Protein AF-A0A5B1AUH0-F1 (afdb_monomer_lite)

Foldseek 3Di:
DDCVCCVVVVDVDRCVVVVNDPCVQPPPVDPDDGDRDDDDDPVCVVVVQVVCCVVPNVVPGDDDDDDDDQAPLNVQLVVLCVVPNPVRNVVSNVVSVPFDDADVNHGQGPCLCVDPPRPRVVD

Organism: Mycobacterium simiae (NCBI:txid1784)

Radius of gyration: 22.97 Å; chains: 1; bounding box: 42×39×56 Å

InterPro domains:
  IPR004805 Error-prone DNA polymerase/DNA polymerase III subunit alpha DnaE/PolC [PTHR32294] (1-110)
  IPR011708 Bacterial DNA polymerase III, alpha subunit, NTPase domain [PF07733] (1-112)
  IPR041931 Bacterial DNA polymerase III alpha subunit, thumb domain [G3DSA:1.10.10.1600] (71-123)

Structure (mmCIF, N/CA/C/O backbone):
data_AF-A0A5B1AUH0-F1
#
_entry.id   AF-A0A5B1AUH0-F1
#
loop_
_atom_site.group_PDB
_atom_site.id
_atom_site.type_symbol
_atom_site.label_atom_id
_atom_site.label_alt_id
_atom_site.label_comp_id
_atom_site.label_asym_id
_atom_site.label_entity_id
_atom_site.label_seq_id
_atom_site.pdbx_PDB_ins_code
_atom_site.Cartn_x
_atom_site.Cartn_y
_atom_site.Cartn_z
_atom_site.occupancy
_atom_site.B_iso_or_equiv
_atom_site.auth_seq_id
_atom_site.auth_comp_id
_atom_site.auth_asym_id
_atom_site.auth_atom_id
_atom_site.pdbx_PDB_model_num
ATOM 1 N N . GLY A 1 1 ? -1.968 11.778 14.437 1.00 90.81 1 GLY A N 1
ATOM 2 C CA . GLY A 1 1 ? -2.411 10.546 15.091 1.00 90.81 1 GLY A CA 1
ATOM 3 C C . GLY A 1 1 ? -3.629 10.857 15.923 1.00 90.81 1 GLY A C 1
ATOM 4 O O . GLY A 1 1 ? -3.917 12.023 16.156 1.00 90.81 1 GLY A O 1
ATOM 5 N N . SER A 1 2 ? -4.361 9.834 16.348 1.00 95.31 2 SER A N 1
ATOM 6 C CA . SER A 1 2 ? -5.565 10.008 17.159 1.00 95.31 2 SER A CA 1
ATOM 7 C C . SER A 1 2 ? -5.311 9.521 18.577 1.00 95.31 2 SER A C 1
ATOM 9 O O . SER A 1 2 ? -5.070 8.336 18.790 1.00 95.31 2 SER A O 1
ATOM 11 N N . LEU A 1 3 ? -5.380 10.436 19.551 1.00 96.44 3 LEU A N 1
ATOM 12 C CA . LEU A 1 3 ? -5.238 10.083 20.967 1.00 96.44 3 LEU A CA 1
ATOM 13 C C . LEU A 1 3 ? -6.363 9.143 21.412 1.00 96.44 3 LEU A C 1
ATOM 15 O O . LEU A 1 3 ? -6.136 8.249 22.217 1.00 96.44 3 LEU A O 1
ATOM 19 N N . VAL A 1 4 ? -7.557 9.305 20.836 1.00 96.12 4 VAL A N 1
ATOM 20 C CA . VAL A 1 4 ? -8.691 8.400 21.053 1.00 96.12 4 VAL A CA 1
ATOM 21 C C . VAL A 1 4 ? -8.376 7.003 20.519 1.00 96.12 4 VAL A C 1
ATOM 23 O O . VAL A 1 4 ? -8.625 6.025 21.212 1.00 96.12 4 VAL A O 1
ATOM 26 N N . ALA A 1 5 ? -7.794 6.895 19.319 1.00 96.06 5 ALA A N 1
ATOM 27 C CA . ALA A 1 5 ? -7.409 5.599 18.758 1.00 96.06 5 ALA A CA 1
ATOM 28 C C . ALA A 1 5 ? -6.342 4.902 19.617 1.00 96.06 5 ALA A C 1
ATOM 30 O O . ALA A 1 5 ? -6.465 3.709 19.879 1.00 96.06 5 ALA A O 1
ATOM 31 N N . TYR A 1 6 ? -5.358 5.653 20.120 1.00 96.00 6 TYR A N 1
ATOM 32 C CA . TYR A 1 6 ? -4.360 5.139 21.059 1.00 96.00 6 TYR A CA 1
ATOM 33 C C . TYR A 1 6 ? -4.991 4.683 22.382 1.00 96.00 6 TYR A C 1
ATOM 35 O O . TYR A 1 6 ? -4.795 3.548 22.804 1.00 96.00 6 TYR A O 1
ATOM 43 N N . ALA A 1 7 ? -5.831 5.518 23.001 1.00 97.38 7 ALA A N 1
ATOM 44 C CA . ALA A 1 7 ? -6.487 5.199 24.270 1.00 97.38 7 ALA A CA 1
ATOM 45 C C . ALA A 1 7 ? -7.432 3.984 24.184 1.00 97.38 7 ALA A C 1
ATOM 47 O O . ALA A 1 7 ? -7.631 3.292 25.180 1.00 97.38 7 ALA A O 1
ATOM 48 N N . LEU A 1 8 ? -8.010 3.722 23.007 1.00 97.44 8 LEU A N 1
ATOM 49 C CA . LEU A 1 8 ? -8.864 2.559 22.740 1.00 97.44 8 LEU A CA 1
ATOM 50 C C . LEU A 1 8 ? -8.088 1.319 22.261 1.00 97.44 8 LEU A C 1
ATOM 52 O O . LEU A 1 8 ? -8.712 0.291 22.006 1.00 97.44 8 LEU A O 1
ATOM 56 N N . GLY A 1 9 ? -6.760 1.397 22.122 1.00 95.44 9 GLY A N 1
ATOM 57 C CA . GLY A 1 9 ? -5.926 0.286 21.653 1.00 95.44 9 GLY A CA 1
ATOM 58 C C . GLY A 1 9 ? -6.083 -0.041 20.164 1.00 95.44 9 GLY A C 1
ATOM 5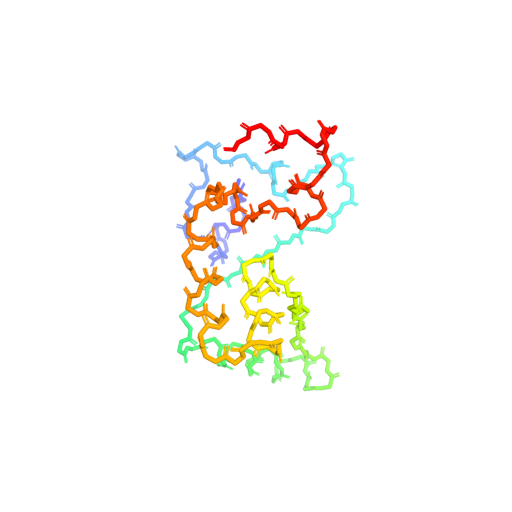9 O O . GLY A 1 9 ? -5.799 -1.158 19.750 1.00 95.44 9 GLY A O 1
ATOM 60 N N . ILE A 1 10 ? -6.561 0.910 19.355 1.00 95.50 10 ILE A N 1
ATOM 61 C CA . ILE A 1 10 ? -6.619 0.775 17.889 1.00 95.50 10 ILE A CA 1
ATOM 62 C C . ILE A 1 10 ? -5.225 0.994 17.282 1.00 95.50 10 ILE A C 1
ATOM 64 O O . ILE A 1 10 ? -4.885 0.379 16.278 1.00 95.50 10 ILE A O 1
ATOM 68 N N . THR A 1 11 ? -4.420 1.873 17.885 1.00 94.19 11 THR A N 1
ATOM 69 C CA . THR A 1 11 ? -3.031 2.145 17.486 1.00 94.19 11 THR A CA 1
ATOM 70 C C . THR A 1 11 ? -2.103 2.010 18.685 1.00 94.19 11 THR A C 1
ATOM 72 O O . THR A 1 11 ? -2.444 2.503 19.756 1.00 94.19 11 THR A O 1
ATOM 75 N N . ASP A 1 12 ? -0.901 1.471 18.494 1.00 94.12 12 ASP A N 1
ATOM 76 C CA . ASP A 1 12 ? 0.039 1.210 19.598 1.00 94.12 12 ASP A CA 1
ATOM 77 C C . ASP A 1 12 ? 0.967 2.389 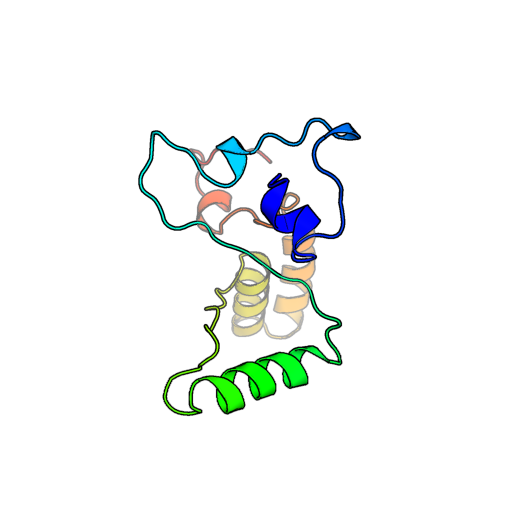19.953 1.00 94.12 12 ASP A C 1
ATOM 79 O O . ASP A 1 12 ? 1.725 2.318 20.919 1.00 94.12 12 ASP A O 1
ATOM 83 N N . ILE A 1 13 ? 0.944 3.479 19.177 1.00 94.25 13 ILE A N 1
ATOM 84 C CA . ILE A 1 13 ? 1.858 4.621 19.343 1.00 94.25 13 ILE A CA 1
ATOM 85 C C . ILE A 1 13 ? 1.116 5.813 19.949 1.00 94.25 13 ILE A C 1
ATOM 87 O O . ILE A 1 13 ? 0.149 6.305 19.361 1.00 94.25 13 ILE A O 1
ATOM 91 N N . ASP A 1 14 ? 1.615 6.326 21.078 1.00 96.12 14 ASP A N 1
ATOM 92 C CA . ASP A 1 14 ? 1.122 7.564 21.689 1.00 96.12 14 ASP A CA 1
ATOM 93 C C . ASP A 1 14 ? 1.389 8.758 20.750 1.00 96.12 14 ASP A C 1
ATOM 95 O O . ASP A 1 14 ? 2.542 9.058 20.442 1.00 96.12 14 ASP A O 1
ATOM 99 N N . PRO A 1 15 ? 0.366 9.477 20.261 1.00 96.56 15 PRO A N 1
ATOM 100 C CA . PRO A 1 15 ? 0.588 10.569 19.324 1.00 96.56 15 PRO A CA 1
ATOM 101 C C . PRO A 1 15 ? 1.235 11.815 19.947 1.00 96.56 15 PRO A C 1
ATOM 103 O O . PRO A 1 15 ? 1.803 12.610 19.193 1.00 96.56 15 PRO A O 1
ATOM 106 N N . ILE A 1 16 ? 1.162 12.012 21.272 1.00 96.00 16 ILE A N 1
ATOM 107 C CA . ILE A 1 16 ? 1.596 13.260 21.922 1.00 96.00 16 ILE A CA 1
ATOM 108 C C . ILE A 1 16 ? 3.125 13.427 21.880 1.00 96.00 16 ILE A C 1
ATOM 110 O O . ILE A 1 16 ? 3.577 14.441 21.338 1.00 96.00 16 ILE A O 1
ATOM 114 N N . PRO A 1 17 ? 3.952 12.471 22.361 1.00 96.94 17 PRO A N 1
ATOM 115 C CA . PRO A 1 17 ? 5.411 12.627 22.364 1.00 96.94 17 PRO A CA 1
ATOM 116 C C . PRO A 1 17 ? 6.011 12.739 20.959 1.00 96.94 17 PRO A C 1
ATOM 118 O O . PRO A 1 17 ? 7.086 13.304 20.775 1.00 96.94 17 PRO A O 1
ATOM 121 N N . HIS A 1 18 ? 5.306 12.200 19.963 1.00 95.38 18 HIS A N 1
ATOM 122 C CA . HIS A 1 18 ? 5.746 12.135 18.575 1.00 95.38 18 HIS A CA 1
ATOM 123 C C . HIS A 1 18 ? 5.188 13.274 17.703 1.00 95.38 18 HIS A C 1
ATOM 125 O O . HIS A 1 18 ? 5.442 13.296 16.499 1.00 95.38 18 HIS A O 1
ATOM 131 N N . GLY A 1 19 ? 4.421 14.212 18.278 1.00 95.12 19 GLY A N 1
ATOM 132 C CA . GLY A 1 19 ? 3.855 15.351 17.545 1.00 95.12 19 GLY A CA 1
ATOM 133 C C . GLY A 1 19 ? 2.909 14.945 16.409 1.00 95.12 19 GLY A C 1
ATOM 134 O O . GLY A 1 19 ? 2.802 15.642 15.398 1.00 95.12 19 GLY A O 1
ATOM 135 N N . LEU A 1 20 ? 2.239 13.793 16.527 1.00 95.25 20 LEU A N 1
ATOM 136 C CA . LEU A 1 20 ? 1.374 13.272 15.473 1.00 95.25 20 LEU A CA 1
ATOM 137 C C . LEU A 1 20 ? 0.017 13.991 15.500 1.00 95.25 20 LEU A C 1
ATOM 139 O O . LEU A 1 20 ? -0.864 13.636 16.277 1.00 95.25 20 LEU A O 1
ATOM 143 N N . LEU A 1 21 ? -0.209 14.903 14.556 1.00 94.00 21 LEU A N 1
ATOM 144 C CA . LEU A 1 21 ? -1.420 15.741 14.458 1.00 94.00 21 LEU A CA 1
ATOM 145 C C . LEU A 1 21 ? -2.718 14.956 14.186 1.00 94.00 21 LEU A C 1
ATOM 147 O O . LEU A 1 21 ? -2.733 14.075 13.318 1.00 94.00 21 LEU A O 1
ATOM 151 N N . PHE A 1 22 ? -3.808 15.281 14.887 1.00 94.12 22 PHE A N 1
ATOM 152 C CA . PHE A 1 22 ? -5.119 14.629 14.727 1.00 94.12 22 PHE A CA 1
ATOM 153 C C . PHE A 1 22 ? -5.785 14.973 13.393 1.00 94.12 22 PHE A C 1
ATOM 155 O O . PHE A 1 22 ? -6.348 14.106 12.732 1.00 94.12 22 PHE A O 1
ATOM 162 N N . GLU A 1 23 ? -5.624 16.208 12.941 1.00 92.69 23 GLU A N 1
ATOM 163 C CA . GLU A 1 23 ? -6.242 16.780 11.745 1.00 92.69 23 GLU A CA 1
ATOM 164 C C . GLU A 1 23 ? -5.758 16.104 10.455 1.00 92.69 23 GLU A C 1
ATOM 166 O O . GLU A 1 23 ? -6.446 16.127 9.436 1.00 92.69 23 GLU A O 1
ATOM 171 N N . ARG A 1 24 ? -4.584 15.452 10.497 1.00 90.00 24 ARG A N 1
ATOM 172 C CA . ARG A 1 24 ? -4.097 14.599 9.400 1.00 90.00 24 ARG A CA 1
ATOM 173 C C . ARG A 1 24 ? -4.880 13.293 9.268 1.00 90.00 24 ARG A C 1
ATOM 175 O O . ARG A 1 24 ? -4.879 12.717 8.188 1.00 90.00 24 ARG A O 1
ATOM 182 N N . PHE A 1 25 ? -5.480 12.814 10.357 1.00 90.56 25 PHE A N 1
ATOM 183 C CA . PHE A 1 25 ? -6.311 11.612 10.376 1.00 90.56 25 PHE A CA 1
ATOM 184 C C . PHE A 1 25 ? -7.770 11.947 10.049 1.00 90.56 25 PHE A C 1
ATOM 186 O O . PHE A 1 25 ? -8.364 11.316 9.180 1.00 90.56 25 PHE A O 1
ATOM 193 N N . LEU A 1 26 ? -8.330 12.972 10.697 1.00 92.19 26 LEU A N 1
ATOM 194 C CA . LEU A 1 26 ? -9.687 13.440 10.435 1.00 92.19 26 LEU A CA 1
ATOM 195 C C . LEU A 1 26 ? -9.713 14.968 10.413 1.00 92.19 26 LEU A C 1
ATOM 197 O O . LEU A 1 26 ? -9.550 15.617 11.444 1.00 92.19 26 LEU A O 1
ATOM 201 N N . ASN A 1 27 ? -9.910 15.536 9.226 1.00 90.75 27 ASN A N 1
ATOM 202 C CA . ASN A 1 27 ? -9.929 16.981 9.042 1.00 90.75 27 ASN A CA 1
ATOM 203 C C . ASN A 1 27 ? -11.329 17.544 9.371 1.00 90.75 27 ASN A C 1
ATOM 205 O O . ASN A 1 27 ? -12.287 17.172 8.691 1.00 90.75 27 ASN A O 1
ATOM 209 N N . PRO A 1 28 ? -11.473 18.459 10.350 1.00 87.62 28 PRO A N 1
ATOM 210 C CA . PRO A 1 28 ? -12.772 19.031 10.719 1.00 87.62 28 PRO A CA 1
ATOM 211 C C . PRO A 1 28 ? -13.414 19.877 9.608 1.00 87.62 28 PRO A C 1
ATOM 213 O O . PRO A 1 28 ? -14.635 19.997 9.560 1.00 87.62 28 PRO A O 1
ATOM 216 N N . GLU A 1 29 ? -12.618 20.442 8.699 1.00 90.75 29 GLU A N 1
ATOM 217 C CA . GLU A 1 29 ? -13.100 21.286 7.597 1.00 90.75 29 GLU A CA 1
ATOM 218 C C . GLU A 1 29 ? -13.560 20.470 6.380 1.00 90.75 29 GLU A C 1
ATOM 220 O O . GLU A 1 29 ? -14.217 20.997 5.481 1.00 90.75 29 GLU A O 1
ATOM 225 N N . ARG A 1 30 ? -13.230 19.173 6.334 1.00 87.75 30 ARG A N 1
ATOM 226 C CA . ARG A 1 30 ? -13.597 18.275 5.238 1.00 87.75 30 ARG A CA 1
ATOM 227 C C . ARG A 1 30 ? -14.404 17.105 5.777 1.00 87.75 30 ARG A C 1
ATOM 229 O O . ARG A 1 30 ? -13.852 16.182 6.367 1.00 87.75 30 ARG A O 1
ATOM 236 N N . THR A 1 31 ? -15.705 17.094 5.494 1.00 83.38 31 THR A N 1
ATOM 237 C CA . THR A 1 31 ? -16.577 15.961 5.825 1.00 83.38 31 THR A CA 1
ATOM 238 C C . THR A 1 31 ? -16.232 14.757 4.947 1.00 83.38 31 THR A C 1
ATOM 240 O O . THR A 1 31 ? -16.789 14.554 3.871 1.00 83.38 31 THR A O 1
ATOM 243 N N . SER A 1 32 ? -15.272 13.958 5.399 1.00 87.06 32 SER A N 1
ATOM 244 C CA . SER A 1 32 ? -14.911 12.675 4.806 1.00 87.06 32 SER A CA 1
ATOM 245 C C . SER A 1 32 ? -14.828 11.619 5.893 1.00 87.06 32 SER A C 1
ATOM 247 O O . SER A 1 32 ? -14.325 11.887 6.983 1.00 87.06 32 SER A O 1
ATOM 249 N N . MET A 1 33 ? -15.311 10.419 5.581 1.00 90.00 33 MET A N 1
ATOM 250 C CA . MET A 1 33 ? -15.137 9.265 6.452 1.00 90.00 33 MET A CA 1
ATOM 251 C C . MET A 1 33 ? -13.633 8.982 6.613 1.00 90.00 33 MET A C 1
ATOM 253 O O . MET A 1 33 ? -12.923 9.002 5.603 1.00 90.00 33 MET A O 1
ATOM 257 N N . PRO A 1 34 ? -13.133 8.771 7.843 1.00 89.25 34 PRO A N 1
ATOM 258 C CA . PRO A 1 34 ? -11.751 8.362 8.045 1.00 89.25 34 PRO A CA 1
ATOM 259 C C . PRO A 1 34 ? -11.547 6.927 7.551 1.00 89.25 34 PRO A C 1
ATOM 261 O O . PRO A 1 34 ? -12.480 6.124 7.582 1.00 89.25 34 PRO A O 1
ATOM 264 N N . ASP A 1 35 ? -10.319 6.614 7.149 1.00 90.06 35 ASP A N 1
ATOM 265 C CA . ASP A 1 35 ? -9.891 5.261 6.790 1.00 90.06 35 ASP A CA 1
ATOM 266 C C . ASP A 1 35 ? -8.902 4.754 7.848 1.00 90.06 35 ASP A C 1
ATOM 268 O O . ASP A 1 35 ? -7.977 5.481 8.226 1.00 90.06 35 ASP A O 1
ATOM 272 N N . ILE A 1 36 ? -9.140 3.557 8.392 1.00 92.44 36 ILE A N 1
ATOM 273 C CA . ILE A 1 36 ? -8.300 2.946 9.434 1.00 92.44 36 ILE A CA 1
ATOM 274 C C . ILE A 1 36 ? -7.807 1.600 8.920 1.00 92.44 36 ILE A C 1
ATOM 276 O O . ILE A 1 36 ? -8.532 0.605 8.962 1.00 92.44 36 ILE A O 1
ATOM 280 N N . ASP A 1 37 ? -6.543 1.574 8.515 1.00 91.75 37 ASP A N 1
ATOM 281 C CA . ASP A 1 37 ? -5.837 0.347 8.177 1.00 91.75 37 ASP A CA 1
ATOM 282 C C . ASP A 1 37 ? -5.240 -0.277 9.443 1.00 91.75 37 ASP A C 1
ATOM 284 O O . ASP A 1 37 ? -4.509 0.379 10.189 1.00 91.75 37 ASP A O 1
ATOM 288 N N . ILE A 1 38 ? -5.564 -1.548 9.693 1.00 90.56 38 ILE A N 1
ATOM 289 C CA . ILE A 1 38 ? -5.019 -2.325 10.812 1.00 90.56 38 ILE A CA 1
ATOM 290 C C . ILE A 1 38 ? -4.167 -3.460 10.249 1.00 90.56 38 ILE A C 1
ATOM 292 O O . ILE A 1 38 ? -4.653 -4.293 9.479 1.00 90.56 38 ILE A O 1
ATOM 296 N N . ASP A 1 39 ? -2.911 -3.512 10.683 1.00 90.56 39 ASP A N 1
ATOM 297 C CA . ASP A 1 39 ? -1.984 -4.576 10.324 1.00 90.56 39 ASP A CA 1
ATOM 298 C C . ASP A 1 39 ? -2.188 -5.811 11.211 1.00 90.56 39 ASP A C 1
ATOM 300 O O . ASP A 1 39 ? -2.239 -5.738 12.439 1.00 90.56 39 ASP A O 1
ATOM 304 N N . PHE A 1 40 ? -2.256 -6.979 10.577 1.00 91.00 40 PHE A N 1
ATOM 305 C CA . PHE A 1 40 ? -2.282 -8.277 11.249 1.00 91.00 40 PHE A CA 1
ATOM 306 C C . PHE A 1 40 ? -1.149 -9.149 10.716 1.00 91.00 40 PHE A C 1
ATOM 308 O O . PHE A 1 40 ? -0.779 -9.034 9.548 1.00 91.00 40 PHE A O 1
ATOM 315 N N . ASP A 1 41 ? -0.655 -10.080 11.539 1.00 93.31 41 ASP A N 1
ATOM 316 C CA . ASP A 1 41 ? 0.253 -11.133 11.069 1.00 93.31 41 ASP A CA 1
ATOM 317 C C . ASP A 1 41 ? -0.386 -11.862 9.878 1.00 93.31 41 ASP A C 1
ATOM 319 O O . ASP A 1 41 ? -1.512 -12.362 9.976 1.00 93.31 41 ASP A O 1
ATOM 323 N N . ASP A 1 42 ? 0.331 -11.935 8.757 1.00 91.56 42 ASP A N 1
ATOM 324 C CA . ASP A 1 42 ? -0.151 -12.533 7.509 1.00 91.56 42 ASP A CA 1
ATOM 325 C C . ASP A 1 42 ? -0.692 -13.954 7.698 1.00 91.56 42 ASP A C 1
ATOM 327 O O . ASP A 1 42 ? -1.682 -14.333 7.069 1.00 91.56 42 ASP A O 1
ATOM 331 N N . ARG A 1 43 ? -0.107 -14.727 8.621 1.00 94.81 43 ARG A N 1
ATOM 332 C CA . ARG A 1 43 ? -0.538 -16.100 8.928 1.00 94.81 43 ARG A CA 1
ATOM 333 C C . ARG A 1 43 ? -1.898 -16.143 9.620 1.00 94.81 43 ARG A C 1
ATOM 335 O O . ARG A 1 43 ? -2.599 -17.146 9.526 1.00 94.81 43 ARG A O 1
ATOM 342 N N . ARG A 1 44 ? -2.264 -15.065 10.319 1.00 94.62 44 ARG A N 1
ATOM 343 C CA . ARG A 1 44 ? -3.488 -14.942 11.124 1.00 94.62 44 ARG A CA 1
AT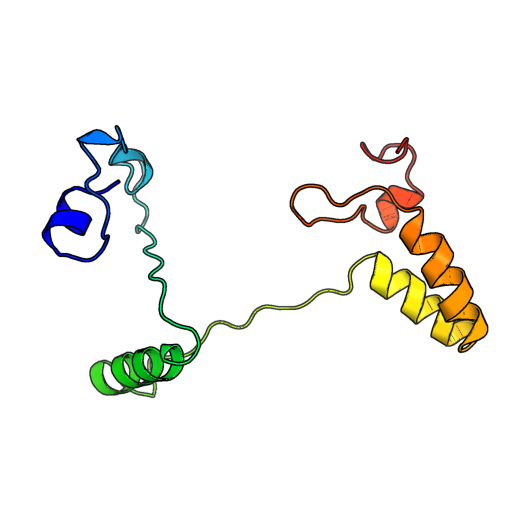OM 344 C C . ARG A 1 44 ? -4.519 -13.997 10.518 1.00 94.62 44 ARG A C 1
ATOM 346 O O . ARG A 1 44 ? -5.653 -13.965 10.984 1.00 94.62 44 ARG A O 1
ATOM 353 N N . ARG A 1 45 ? -4.191 -13.282 9.437 1.00 93.38 45 ARG A N 1
ATOM 354 C CA . ARG A 1 45 ? -5.120 -12.386 8.726 1.00 93.38 45 ARG A CA 1
ATOM 355 C C . ARG A 1 45 ? -6.433 -13.081 8.346 1.00 93.38 45 ARG A C 1
ATOM 357 O O . ARG A 1 45 ? -7.505 -12.491 8.457 1.00 93.38 45 ARG A O 1
ATOM 364 N N . GLY A 1 46 ? -6.367 -14.359 7.964 1.00 94.38 46 GLY A N 1
ATOM 365 C CA . GLY A 1 46 ? -7.554 -15.169 7.670 1.00 94.38 46 GLY A CA 1
ATOM 366 C C . GLY A 1 46 ? -8.505 -15.343 8.864 1.00 94.38 46 GLY A C 1
ATOM 367 O O . GLY A 1 46 ? -9.717 -15.402 8.666 1.00 94.38 46 GLY A O 1
ATOM 368 N N . GLU A 1 47 ? -7.987 -15.366 10.099 1.00 96.50 47 GLU A N 1
ATOM 369 C CA . GLU A 1 47 ? -8.805 -15.411 11.319 1.00 96.50 47 GLU A CA 1
ATOM 370 C C . GLU A 1 47 ? -9.625 -14.127 11.479 1.00 96.50 47 GLU A C 1
ATOM 372 O O . GLU A 1 47 ? -10.784 -14.194 11.876 1.00 96.50 47 GLU A O 1
ATOM 377 N N . MET A 1 48 ? -9.061 -12.968 11.126 1.00 94.94 48 MET A N 1
ATOM 378 C CA . MET A 1 48 ? -9.747 -11.673 11.231 1.00 94.94 48 MET A CA 1
ATOM 379 C C . MET A 1 48 ? -10.838 -11.506 10.181 1.00 94.94 48 MET A C 1
ATOM 381 O O . MET A 1 48 ? -11.925 -11.025 10.499 1.00 94.94 48 MET A O 1
ATOM 385 N N . VAL A 1 49 ? -10.596 -11.980 8.956 1.00 94.50 49 VAL A N 1
ATOM 386 C CA . VAL A 1 49 ? -11.640 -12.037 7.921 1.00 94.50 49 VAL A CA 1
ATOM 387 C C . VAL A 1 49 ? -12.795 -12.925 8.384 1.00 94.50 49 VAL A C 1
ATOM 389 O O . VAL A 1 49 ? -13.954 -12.528 8.275 1.00 94.50 49 VAL A O 1
ATOM 392 N N . ARG A 1 50 ? -12.490 -14.100 8.956 1.00 96.62 50 ARG A N 1
ATOM 393 C CA . ARG A 1 50 ? -13.511 -15.004 9.498 1.00 96.62 50 ARG A CA 1
ATOM 394 C C . ARG A 1 50 ? -14.262 -14.376 10.671 1.00 96.62 50 ARG A C 1
ATOM 396 O O . ARG A 1 50 ? -15.483 -14.392 10.661 1.00 96.62 50 ARG A O 1
ATOM 403 N N . TYR A 1 51 ? -13.557 -13.759 11.617 1.00 97.00 51 TYR A N 1
ATOM 404 C CA . TYR A 1 51 ? -14.162 -13.027 12.731 1.00 97.00 51 TYR A CA 1
ATOM 405 C C . TYR A 1 51 ? -15.147 -11.956 12.245 1.00 97.00 51 TYR A C 1
ATOM 407 O O . TYR A 1 51 ? -16.264 -11.868 12.754 1.00 97.00 51 TYR A O 1
ATOM 415 N N . ALA A 1 52 ? -14.757 -11.154 11.250 1.00 96.50 52 ALA A N 1
ATOM 416 C CA . ALA A 1 52 ? -15.625 -10.124 10.691 1.00 96.50 52 ALA A CA 1
ATOM 417 C C . ALA A 1 52 ? -16.874 -10.731 10.032 1.00 96.50 52 ALA A C 1
AT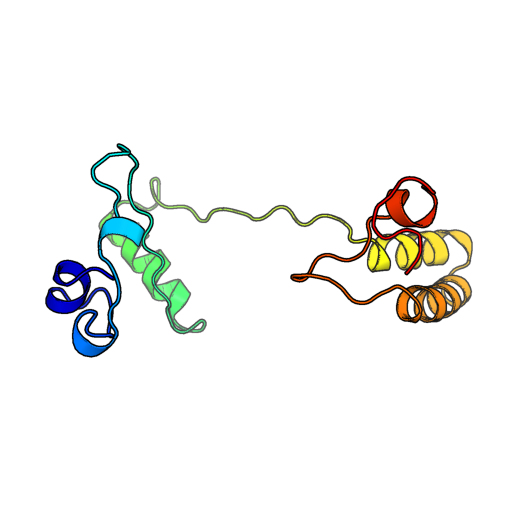OM 419 O O . ALA A 1 52 ? -17.979 -10.248 10.274 1.00 96.50 52 ALA A O 1
ATOM 420 N N . ALA A 1 53 ? -16.712 -11.804 9.254 1.00 97.69 53 ALA A N 1
ATOM 421 C CA . ALA A 1 53 ? -17.818 -12.506 8.607 1.00 97.69 53 ALA A CA 1
ATOM 422 C C . ALA A 1 53 ? -18.771 -13.168 9.620 1.00 97.69 53 ALA A C 1
ATOM 424 O O . ALA A 1 53 ? -19.985 -13.033 9.493 1.00 97.69 53 ALA A O 1
ATOM 425 N N . ASP A 1 54 ? -18.244 -13.809 10.666 1.00 98.12 54 ASP A N 1
ATOM 426 C CA . ASP A 1 54 ? -19.045 -14.421 11.734 1.00 98.12 54 ASP A CA 1
ATOM 427 C C . ASP A 1 54 ? -19.816 -13.364 12.541 1.00 98.12 54 ASP A C 1
ATOM 429 O O . ASP A 1 54 ? -20.952 -13.596 12.953 1.00 98.12 54 ASP A O 1
ATOM 433 N N . LYS A 1 55 ? -19.219 -12.183 12.746 1.00 98.19 55 LYS A N 1
ATOM 434 C CA . LYS A 1 55 ? -19.829 -11.086 13.508 1.00 98.19 55 LYS A CA 1
ATOM 435 C C . LYS A 1 55 ? -20.892 -10.320 12.722 1.00 98.19 55 LYS A C 1
ATOM 437 O O . LYS A 1 55 ? -21.883 -9.892 13.310 1.00 98.19 55 LYS A O 1
ATOM 442 N N . TRP A 1 56 ? -20.674 -10.106 11.425 1.00 97.81 56 TRP A N 1
ATOM 443 C CA . TRP A 1 56 ? -21.484 -9.184 10.618 1.00 97.81 56 TRP A CA 1
ATOM 444 C C . TRP A 1 56 ? -22.276 -9.849 9.487 1.00 97.81 56 TRP A C 1
ATOM 446 O O . TRP A 1 56 ? -23.107 -9.182 8.872 1.00 97.81 56 TRP A O 1
ATOM 456 N N . GLY A 1 57 ? -22.080 -11.147 9.253 1.00 97.69 57 GLY A N 1
ATOM 457 C CA . GLY A 1 57 ? -22.749 -11.933 8.218 1.00 97.69 57 GLY A CA 1
ATOM 458 C C . GLY A 1 57 ? -21.828 -12.252 7.039 1.00 97.69 57 GLY A C 1
ATOM 459 O O . GLY A 1 57 ? -21.209 -11.364 6.450 1.00 97.69 57 GLY A O 1
ATOM 460 N N . HIS A 1 58 ? -21.773 -13.532 6.662 1.00 97.06 58 HIS A N 1
ATOM 461 C CA . HIS A 1 58 ? -20.966 -14.027 5.535 1.00 97.06 58 HIS A CA 1
ATOM 462 C C . HIS A 1 58 ? -21.423 -13.479 4.174 1.00 97.06 58 HIS A C 1
ATOM 464 O O . HIS A 1 58 ? -20.635 -13.426 3.239 1.00 97.06 58 HIS A O 1
ATOM 470 N N . ASP A 1 59 ? -22.675 -13.036 4.060 1.00 97.12 59 ASP A N 1
ATOM 471 C CA . ASP A 1 59 ? -23.256 -12.396 2.874 1.00 97.12 59 ASP A CA 1
ATOM 472 C C . ASP A 1 59 ? -22.942 -10.891 2.772 1.00 97.12 59 ASP A C 1
ATOM 474 O O . ASP A 1 59 ? -23.219 -10.271 1.746 1.00 97.12 59 ASP A O 1
ATOM 478 N N . ARG A 1 60 ? -22.367 -10.295 3.826 1.00 96.69 60 ARG A N 1
ATOM 479 C CA . ARG A 1 60 ? -22.105 -8.846 3.935 1.00 96.69 60 ARG A CA 1
ATOM 480 C C . ARG A 1 60 ? -20.624 -8.488 3.994 1.00 96.69 60 ARG 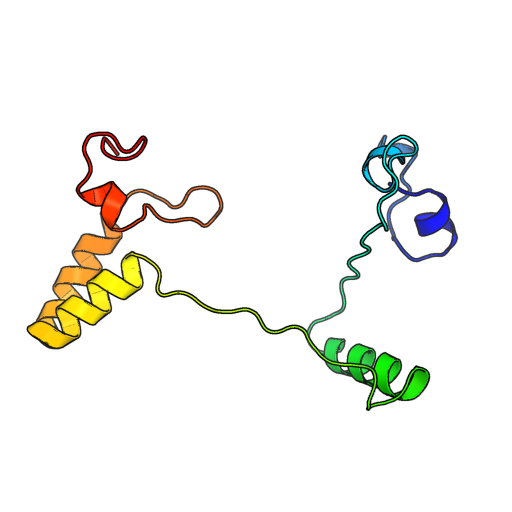A C 1
ATOM 482 O O . ARG A 1 60 ? -20.286 -7.307 3.962 1.00 96.69 60 ARG A O 1
ATOM 489 N N . VAL A 1 61 ? -19.744 -9.484 4.085 1.00 96.69 61 VAL A N 1
ATOM 490 C CA . VAL A 1 61 ? -18.293 -9.302 4.191 1.00 96.69 61 VAL A CA 1
ATOM 491 C C . VAL A 1 61 ? -17.612 -9.957 2.996 1.00 96.69 61 VAL A C 1
ATOM 493 O O . VAL A 1 61 ? -17.749 -11.154 2.767 1.00 96.69 61 VAL A O 1
ATOM 496 N N . ALA A 1 62 ? -16.840 -9.173 2.247 1.00 95.19 62 ALA A N 1
ATOM 497 C CA . ALA A 1 62 ? -16.058 -9.641 1.109 1.00 95.19 62 ALA A CA 1
ATOM 498 C C . ALA A 1 62 ? -14.705 -8.922 1.051 1.00 95.19 62 ALA A C 1
ATOM 500 O O . ALA A 1 62 ? -14.542 -7.830 1.596 1.00 95.19 62 ALA A O 1
ATOM 501 N N . GLN A 1 63 ? -13.731 -9.536 0.378 1.00 93.75 63 GLN A N 1
ATOM 502 C CA . GLN A 1 63 ? -12.441 -8.900 0.116 1.00 93.75 63 GLN A CA 1
ATOM 503 C C . GLN A 1 63 ? -12.504 -8.056 -1.156 1.00 93.75 63 GLN A C 1
ATOM 505 O O . GLN A 1 63 ? -13.138 -8.436 -2.141 1.00 93.75 63 GLN A O 1
ATOM 510 N N . VAL A 1 64 ? -11.793 -6.932 -1.148 1.00 93.50 64 VAL A N 1
ATOM 511 C CA . VAL A 1 64 ? -11.611 -6.094 -2.335 1.00 93.50 64 VAL A CA 1
ATOM 512 C C . VAL A 1 64 ? -10.473 -6.669 -3.178 1.00 93.50 64 VAL A C 1
ATOM 514 O O . VAL A 1 64 ? -9.379 -6.915 -2.672 1.00 93.50 64 VAL A O 1
ATOM 517 N N . ILE A 1 65 ? -10.720 -6.889 -4.471 1.00 94.69 65 ILE A N 1
ATOM 518 C CA . ILE A 1 65 ? -9.699 -7.373 -5.405 1.00 94.69 65 ILE A CA 1
ATOM 519 C C . ILE A 1 65 ? -8.848 -6.217 -5.940 1.00 94.69 65 ILE A C 1
ATOM 521 O O . ILE A 1 65 ? -9.331 -5.105 -6.143 1.00 94.69 65 ILE A O 1
ATOM 525 N N . THR A 1 66 ? -7.575 -6.487 -6.222 1.00 93.06 66 THR A N 1
ATOM 526 C CA . THR A 1 66 ? -6.704 -5.569 -6.964 1.00 93.06 66 THR A CA 1
ATOM 527 C C . THR A 1 66 ? -6.563 -6.033 -8.408 1.00 93.06 66 THR A C 1
ATOM 529 O O . THR A 1 66 ? -6.235 -7.191 -8.667 1.00 93.06 66 THR A O 1
ATOM 532 N N . PHE A 1 67 ? -6.758 -5.121 -9.360 1.00 93.44 67 PHE A N 1
ATOM 533 C CA . PHE A 1 67 ? -6.508 -5.394 -10.773 1.00 93.44 67 PHE A CA 1
ATOM 534 C C . PHE A 1 67 ? -5.023 -5.213 -11.092 1.00 93.44 67 PHE A C 1
ATOM 536 O O . PHE A 1 67 ? -4.494 -4.102 -11.061 1.00 93.44 67 PHE A O 1
ATOM 543 N N . GLY A 1 68 ? -4.341 -6.315 -11.403 1.00 90.38 68 GLY A N 1
ATOM 544 C CA . GLY A 1 68 ? -2.969 -6.275 -11.899 1.00 90.38 68 GLY A CA 1
ATOM 545 C C . GLY A 1 68 ? -2.921 -5.804 -13.353 1.00 90.38 68 GLY A C 1
ATOM 546 O O . GLY A 1 68 ? -3.633 -6.336 -14.201 1.00 90.38 68 GLY A O 1
ATOM 547 N N . THR A 1 69 ? -2.061 -4.832 -13.653 1.00 89.69 69 THR A N 1
ATOM 548 C CA . THR A 1 69 ? -1.755 -4.411 -15.027 1.00 89.69 69 THR A CA 1
ATOM 549 C C . THR A 1 69 ? -0.388 -4.935 -15.461 1.00 89.69 69 THR A C 1
ATOM 551 O O . THR A 1 69 ? 0.510 -5.152 -14.641 1.00 89.69 69 THR A O 1
ATOM 554 N N . ILE A 1 70 ? -0.207 -5.142 -16.768 1.00 91.31 70 ILE A N 1
ATOM 555 C CA . ILE A 1 70 ? 1.095 -5.523 -17.321 1.00 91.31 70 ILE A CA 1
ATOM 556 C C . ILE A 1 70 ? 2.025 -4.308 -17.242 1.00 91.31 70 ILE A C 1
ATOM 558 O O . ILE A 1 70 ? 1.798 -3.289 -17.891 1.00 91.31 70 ILE A O 1
ATOM 562 N N . LYS A 1 71 ? 3.092 -4.420 -16.445 1.00 91.00 71 LYS A N 1
ATOM 563 C CA . LYS A 1 71 ? 4.120 -3.376 -16.321 1.00 91.00 71 LYS A CA 1
ATOM 564 C C . LYS A 1 71 ? 5.072 -3.385 -17.517 1.00 91.00 71 LYS A C 1
ATOM 566 O O . LYS A 1 71 ? 5.301 -4.428 -18.125 1.00 91.00 71 LYS A O 1
ATOM 571 N N . THR A 1 72 ? 5.717 -2.251 -17.782 1.00 93.25 72 THR A N 1
ATOM 572 C CA . THR A 1 72 ? 6.649 -2.021 -18.902 1.00 93.25 72 THR A CA 1
ATOM 573 C C . THR A 1 72 ? 7.664 -3.148 -19.104 1.00 93.25 72 THR A C 1
ATOM 575 O O . THR A 1 72 ? 7.804 -3.669 -20.210 1.00 93.25 72 THR A O 1
ATOM 578 N N . LYS A 1 73 ? 8.348 -3.586 -18.037 1.00 93.62 73 LYS A N 1
ATOM 579 C CA . LYS A 1 73 ? 9.354 -4.659 -18.133 1.00 93.62 73 LYS A CA 1
ATOM 580 C C . LYS A 1 73 ? 8.744 -5.999 -18.539 1.00 93.62 73 LYS A C 1
ATOM 582 O O . LYS A 1 73 ? 9.340 -6.712 -19.340 1.00 93.62 73 LYS A O 1
ATOM 587 N N . ALA A 1 74 ? 7.576 -6.336 -17.992 1.00 94.62 74 ALA A N 1
ATOM 588 C CA . ALA A 1 74 ? 6.855 -7.552 -18.356 1.00 94.62 74 ALA A CA 1
ATOM 589 C C . ALA A 1 74 ? 6.374 -7.471 -19.811 1.00 94.62 74 ALA A C 1
ATOM 591 O O . ALA A 1 74 ? 6.658 -8.373 -20.588 1.00 94.62 74 ALA A O 1
ATOM 592 N N . ALA A 1 75 ? 5.788 -6.339 -20.213 1.00 94.56 75 ALA A N 1
ATOM 593 C CA . ALA A 1 75 ? 5.311 -6.118 -21.574 1.00 94.56 75 ALA A CA 1
ATOM 594 C C . ALA A 1 75 ? 6.416 -6.307 -22.629 1.00 94.56 75 ALA A C 1
ATOM 596 O O . ALA A 1 75 ? 6.193 -6.989 -23.629 1.00 94.56 75 ALA A O 1
ATOM 597 N N . LEU A 1 76 ? 7.620 -5.766 -22.396 1.00 94.69 76 LEU A N 1
ATOM 598 C CA . LEU A 1 76 ? 8.759 -5.929 -23.310 1.00 94.69 76 LEU A CA 1
ATOM 599 C C . LEU A 1 76 ? 9.230 -7.387 -23.387 1.00 94.69 76 LEU A C 1
ATOM 601 O O . LEU A 1 76 ? 9.466 -7.906 -24.478 1.00 94.69 76 LEU A O 1
ATOM 605 N N . LYS A 1 77 ? 9.356 -8.055 -22.235 1.00 96.25 77 LYS A N 1
ATOM 606 C CA . LYS A 1 77 ? 9.812 -9.450 -22.160 1.00 96.25 77 LYS A CA 1
ATOM 607 C C . LYS A 1 77 ? 8.826 -10.415 -22.801 1.00 96.25 77 LYS A C 1
ATOM 609 O O . LYS A 1 77 ? 9.247 -11.283 -23.564 1.00 96.25 77 LYS A O 1
ATOM 614 N N . ASP A 1 78 ? 7.542 -10.254 -22.510 1.00 96.31 78 ASP A N 1
ATOM 615 C CA . ASP A 1 78 ? 6.494 -11.130 -23.021 1.00 96.31 78 ASP A CA 1
ATOM 616 C C . ASP A 1 78 ? 6.291 -10.917 -24.524 1.00 96.31 78 ASP A C 1
ATOM 618 O O . ASP A 1 78 ? 6.249 -11.896 -25.268 1.00 96.31 78 ASP A O 1
ATOM 622 N N . SER A 1 79 ? 6.308 -9.667 -25.005 1.00 95.75 79 SER A N 1
ATOM 623 C CA . SER A 1 79 ? 6.261 -9.383 -26.449 1.00 95.75 79 SER A CA 1
ATOM 624 C C . SER A 1 79 ? 7.458 -9.998 -27.181 1.00 95.75 79 SER A C 1
ATOM 626 O O . SER A 1 79 ? 7.289 -10.703 -28.174 1.00 95.75 79 SER A O 1
ATOM 628 N N . ALA A 1 80 ? 8.681 -9.810 -26.672 1.00 97.19 80 ALA A N 1
ATOM 629 C CA . ALA A 1 80 ? 9.872 -10.383 -27.299 1.00 97.19 80 ALA A CA 1
ATOM 630 C C . ALA A 1 80 ? 9.870 -11.919 -27.273 1.00 97.19 80 ALA A C 1
ATOM 632 O O . ALA A 1 80 ? 10.311 -12.547 -28.237 1.00 97.19 80 ALA A O 1
ATOM 633 N N . ARG A 1 81 ? 9.346 -12.530 -26.201 1.00 97.69 81 ARG A N 1
ATOM 634 C CA . ARG A 1 81 ? 9.167 -13.983 -26.110 1.00 97.69 81 ARG A CA 1
ATOM 635 C C . ARG A 1 81 ? 8.193 -14.497 -27.167 1.00 97.69 81 ARG A C 1
ATOM 637 O O . ARG A 1 81 ? 8.473 -15.523 -27.778 1.00 97.69 81 ARG A O 1
ATOM 644 N N . ILE A 1 82 ? 7.080 -13.801 -27.391 1.00 97.69 82 ILE A N 1
ATOM 645 C CA . ILE A 1 82 ? 6.091 -14.177 -28.411 1.00 97.69 82 ILE A CA 1
ATOM 646 C C . ILE A 1 82 ? 6.716 -14.140 -29.812 1.00 97.69 82 ILE A C 1
ATOM 648 O O . ILE A 1 82 ? 6.514 -15.065 -30.592 1.00 97.69 82 ILE A O 1
ATOM 652 N N . HIS A 1 83 ? 7.508 -13.110 -30.121 1.00 97.25 83 HIS A N 1
ATOM 653 C CA . HIS A 1 83 ? 8.079 -12.939 -31.461 1.00 97.25 83 HIS A CA 1
ATOM 654 C C . HIS A 1 83 ? 9.309 -13.810 -31.744 1.00 97.25 83 HIS A C 1
ATOM 65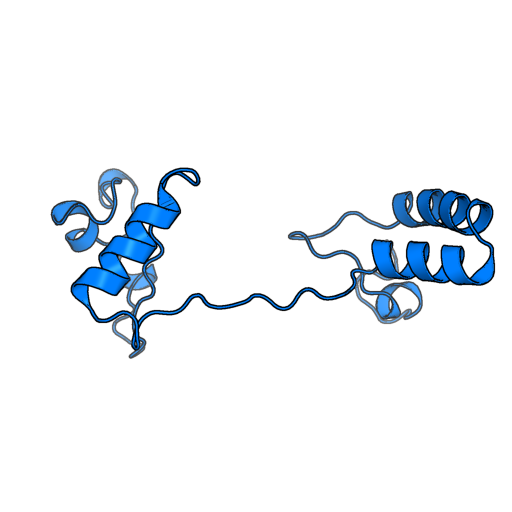6 O O . HIS A 1 83 ? 9.486 -14.260 -32.873 1.00 97.25 83 HIS A O 1
ATOM 662 N N . TYR A 1 84 ? 10.168 -14.041 -30.747 1.00 96.81 84 TYR A N 1
ATOM 663 C CA . TYR A 1 84 ? 11.491 -14.645 -30.964 1.00 96.81 84 TYR A CA 1
ATOM 664 C C . TYR A 1 84 ? 11.818 -15.775 -29.980 1.00 96.81 84 TYR A C 1
ATOM 666 O O . TYR A 1 84 ? 12.979 -16.164 -29.839 1.00 96.81 84 TYR A O 1
ATOM 674 N N . GLY A 1 85 ? 10.821 -16.290 -29.258 1.00 96.69 85 GLY A N 1
ATOM 675 C CA . GLY A 1 85 ? 10.991 -17.360 -28.280 1.00 96.69 85 GLY A CA 1
ATOM 676 C C . GLY A 1 85 ? 11.925 -16.986 -27.125 1.00 96.69 85 GLY A C 1
ATOM 677 O O . GLY A 1 85 ? 12.061 -15.825 -26.728 1.00 96.69 85 GLY A O 1
ATOM 678 N N . GLN A 1 86 ? 12.600 -17.992 -26.571 1.00 96.19 86 GLN A N 1
ATOM 679 C CA . GLN A 1 86 ? 13.517 -17.801 -25.446 1.00 96.19 86 GLN A CA 1
ATOM 680 C C . GLN A 1 86 ? 14.707 -16.866 -25.749 1.00 96.19 86 GLN A C 1
ATOM 682 O O . GLN A 1 86 ? 15.058 -16.072 -24.870 1.00 96.19 86 GLN A O 1
ATOM 687 N N . PRO A 1 87 ? 15.302 -16.875 -26.961 1.00 96.88 87 PRO A N 1
ATOM 688 C CA . PRO A 1 87 ? 16.288 -15.866 -27.347 1.00 96.88 87 PRO A CA 1
ATOM 689 C C . PRO A 1 87 ? 15.758 -14.429 -27.236 1.00 96.88 87 PRO A C 1
ATOM 691 O O . PRO A 1 87 ? 16.446 -13.568 -26.686 1.00 96.88 87 PRO A O 1
ATOM 694 N N . GLY A 1 88 ? 14.517 -14.177 -27.673 1.00 96.38 88 GLY A N 1
ATOM 695 C CA . GLY A 1 88 ? 13.864 -12.870 -27.536 1.00 96.38 88 GLY A CA 1
ATOM 696 C C . GLY A 1 88 ? 13.726 -12.422 -26.090 1.00 96.38 88 GLY A C 1
ATOM 697 O O . GLY A 1 88 ? 14.071 -11.291 -25.751 1.00 96.38 88 GLY A O 1
ATOM 698 N N . PHE A 1 89 ? 13.291 -13.330 -25.216 1.00 97.19 89 PHE A N 1
ATOM 699 C CA . PHE A 1 89 ? 13.202 -13.054 -23.783 1.00 97.19 89 PHE A CA 1
ATOM 700 C C . PHE A 1 89 ? 14.565 -12.686 -23.180 1.00 97.19 89 PHE A C 1
ATOM 702 O O . PHE A 1 89 ? 14.654 -11.731 -22.414 1.00 97.19 89 PHE A O 1
ATOM 709 N N . ALA A 1 90 ? 15.635 -13.409 -23.532 1.00 96.38 90 ALA A N 1
ATOM 710 C CA . ALA A 1 90 ? 16.980 -13.135 -23.022 1.00 96.38 90 ALA A CA 1
ATOM 711 C C . ALA A 1 90 ? 17.502 -11.757 -23.460 1.00 96.38 90 ALA A C 1
ATOM 713 O O . ALA A 1 90 ? 18.139 -11.054 -22.673 1.00 96.38 90 ALA A O 1
ATOM 714 N N . ILE A 1 91 ? 17.203 -11.350 -24.697 1.00 95.81 91 ILE A N 1
ATOM 715 C CA . ILE A 1 91 ? 17.519 -10.008 -25.198 1.00 95.81 91 ILE A CA 1
ATOM 716 C C . ILE A 1 91 ? 16.700 -8.961 -24.436 1.00 95.81 91 ILE A C 1
ATOM 718 O O . ILE A 1 91 ? 17.272 -8.020 -23.886 1.00 95.81 91 ILE A O 1
ATOM 722 N N . ALA A 1 92 ? 15.383 -9.144 -24.328 1.00 95.88 92 ALA A N 1
ATOM 723 C CA . ALA A 1 92 ? 14.513 -8.218 -23.609 1.00 95.88 92 ALA A CA 1
ATOM 724 C C . ALA A 1 92 ? 14.866 -8.106 -22.117 1.00 95.88 92 ALA A C 1
ATOM 726 O O . ALA A 1 92 ? 14.780 -7.023 -21.545 1.00 95.88 92 ALA A O 1
ATOM 727 N N . ASP A 1 93 ? 15.329 -9.177 -21.472 1.00 96.00 93 ASP A N 1
ATOM 728 C CA . ASP A 1 93 ? 15.814 -9.119 -20.092 1.00 96.00 93 ASP A CA 1
ATOM 729 C C . ASP A 1 93 ? 17.015 -8.176 -19.947 1.00 96.00 93 ASP A C 1
ATOM 731 O O . ASP A 1 93 ? 17.043 -7.362 -19.024 1.00 96.00 93 ASP A O 1
ATOM 735 N N . ARG A 1 94 ? 17.957 -8.204 -20.898 1.00 95.31 94 ARG A N 1
ATOM 736 C CA . ARG A 1 94 ? 19.081 -7.255 -20.930 1.00 95.31 94 ARG A CA 1
ATOM 737 C C . ARG A 1 94 ? 18.602 -5.822 -21.166 1.00 95.31 94 ARG A C 1
ATOM 739 O O . ARG A 1 94 ? 19.023 -4.931 -20.437 1.00 95.31 94 ARG A O 1
ATOM 746 N N . ILE A 1 95 ? 17.683 -5.613 -22.112 1.00 92.38 95 ILE A N 1
ATOM 747 C CA . ILE A 1 95 ? 17.108 -4.289 -22.414 1.00 92.38 95 ILE A CA 1
ATOM 748 C C . ILE A 1 95 ? 16.391 -3.716 -21.183 1.00 92.38 95 ILE A C 1
ATOM 750 O O . ILE A 1 95 ? 16.647 -2.592 -20.770 1.00 92.38 95 ILE A O 1
ATOM 754 N N . THR A 1 96 ? 15.524 -4.499 -20.540 1.00 94.00 96 THR A N 1
ATOM 755 C CA . THR A 1 96 ? 14.728 -4.032 -19.389 1.00 94.00 96 THR A CA 1
ATOM 756 C C . THR A 1 96 ? 15.552 -3.711 -18.144 1.00 94.00 96 THR A C 1
ATOM 758 O O . THR A 1 96 ? 15.063 -2.994 -17.270 1.00 94.00 96 THR A O 1
ATOM 761 N N . LYS A 1 97 ? 16.780 -4.233 -18.042 1.00 92.75 97 LYS A N 1
ATOM 762 C CA . LYS A 1 97 ? 17.742 -3.877 -16.987 1.00 92.75 97 LYS A CA 1
ATOM 763 C C . LYS A 1 97 ? 18.429 -2.535 -17.238 1.00 92.75 97 LYS A C 1
ATOM 765 O O . LYS A 1 97 ? 18.897 -1.940 -16.278 1.00 92.75 97 LYS A O 1
ATOM 770 N N . ALA A 1 98 ? 18.467 -2.075 -18.488 1.00 90.94 98 ALA A N 1
ATOM 771 C CA . ALA A 1 98 ? 18.968 -0.752 -18.851 1.00 90.94 98 ALA A CA 1
ATOM 772 C C . ALA A 1 98 ? 17.909 0.353 -18.698 1.00 90.94 98 ALA A C 1
ATOM 774 O O . ALA A 1 98 ? 18.249 1.525 -18.793 1.00 90.94 98 ALA A O 1
ATOM 775 N N . LEU A 1 99 ? 16.638 -0.004 -18.461 1.00 91.19 99 LEU A N 1
ATOM 776 C CA . LEU A 1 99 ? 15.599 0.984 -18.174 1.00 91.19 99 LEU A CA 1
ATOM 777 C C . LEU A 1 99 ? 15.898 1.729 -16.868 1.00 91.19 99 LEU A C 1
ATOM 779 O O . LEU A 1 99 ? 16.403 1.111 -15.921 1.00 91.19 99 LEU A O 1
ATOM 783 N N . PRO A 1 100 ? 15.501 3.009 -16.779 1.00 90.19 100 PRO A N 1
ATOM 784 C CA . PRO A 1 100 ? 15.699 3.791 -15.576 1.00 90.19 100 PRO A CA 1
ATOM 785 C C . PRO A 1 100 ? 15.012 3.156 -14.359 1.00 90.19 100 PRO A C 1
ATOM 787 O O . PRO A 1 100 ? 14.024 2.415 -14.494 1.00 90.19 100 PRO A O 1
ATOM 790 N N . PRO A 1 101 ? 15.522 3.429 -13.146 1.00 90.06 101 PRO A N 1
ATOM 791 C CA . PRO A 1 101 ? 14.942 2.898 -11.926 1.00 90.06 101 PRO A CA 1
ATOM 792 C C . PRO A 1 101 ? 13.491 3.362 -11.749 1.00 90.06 101 PRO A C 1
ATOM 794 O O . PRO A 1 101 ? 13.069 4.426 -12.212 1.00 90.06 101 PRO A O 1
ATOM 797 N N . ALA A 1 102 ? 12.703 2.542 -11.060 1.00 89.44 102 ALA A N 1
ATOM 798 C CA . ALA A 1 102 ? 11.338 2.902 -10.718 1.00 89.44 102 ALA A CA 1
ATOM 799 C C . ALA A 1 102 ? 11.325 4.037 -9.683 1.00 89.44 102 ALA A C 1
ATOM 801 O O . ALA A 1 102 ? 12.054 3.991 -8.694 1.00 89.44 102 ALA A O 1
ATOM 802 N N . ILE A 1 103 ? 10.435 5.011 -9.873 1.00 88.94 103 ILE A N 1
ATOM 803 C CA . ILE A 1 103 ? 10.180 6.082 -8.904 1.00 88.94 103 ILE A CA 1
ATOM 804 C C . ILE A 1 103 ? 8.887 5.723 -8.179 1.00 88.94 103 ILE A C 1
ATOM 806 O O . ILE A 1 103 ? 7.860 5.514 -8.822 1.00 88.94 103 ILE A O 1
ATOM 810 N N . MET A 1 104 ? 8.932 5.589 -6.849 1.00 85.75 104 MET A N 1
ATOM 811 C CA . MET A 1 104 ? 7.780 5.150 -6.039 1.00 85.75 104 MET A CA 1
ATOM 812 C C . MET A 1 104 ? 7.123 3.866 -6.589 1.00 85.75 104 MET A C 1
ATOM 814 O O . MET A 1 104 ? 5.909 3.794 -6.769 1.00 85.75 104 MET A O 1
ATOM 818 N N . ALA A 1 105 ? 7.950 2.866 -6.920 1.00 82.88 105 ALA A N 1
ATOM 819 C CA . ALA A 1 105 ? 7.540 1.583 -7.506 1.00 82.88 105 ALA A CA 1
ATOM 820 C C . ALA A 1 105 ? 6.834 1.660 -8.884 1.00 82.88 105 ALA A C 1
ATOM 822 O O . ALA A 1 105 ? 6.248 0.667 -9.336 1.00 82.88 105 ALA A O 1
ATOM 823 N N . LYS A 1 106 ? 6.929 2.804 -9.579 1.00 84.50 106 LYS A N 1
ATOM 824 C CA . LYS A 1 106 ? 6.447 3.000 -10.953 1.00 84.50 106 LYS A CA 1
ATOM 825 C C . LYS A 1 106 ? 7.621 3.069 -11.935 1.00 84.50 106 LYS A C 1
ATOM 827 O O . LYS A 1 106 ? 8.441 3.989 -11.891 1.00 84.50 106 LYS A O 1
ATOM 832 N N . ASP A 1 107 ? 7.704 2.077 -12.821 1.00 89.00 107 ASP A N 1
ATOM 833 C CA . ASP A 1 107 ? 8.603 2.108 -13.980 1.00 89.00 107 ASP A CA 1
ATOM 834 C C . ASP A 1 107 ? 8.161 3.202 -14.973 1.00 89.00 107 ASP A C 1
ATOM 836 O O . ASP A 1 107 ? 7.013 3.654 -14.941 1.00 89.00 107 ASP A O 1
ATOM 840 N N . ILE A 1 108 ? 9.056 3.611 -15.878 1.00 90.50 108 ILE A N 1
ATOM 841 C CA . ILE A 1 108 ? 8.679 4.451 -17.024 1.00 90.50 108 ILE A CA 1
ATOM 842 C C . ILE A 1 108 ? 7.602 3.727 -17.858 1.00 90.50 108 ILE A C 1
ATOM 844 O O . ILE A 1 108 ? 7.760 2.530 -18.126 1.00 90.50 108 ILE A O 1
ATOM 848 N N . PRO A 1 109 ? 6.488 4.375 -18.245 1.00 91.06 109 PRO A N 1
ATOM 849 C CA . PRO A 1 109 ? 5.497 3.752 -19.121 1.00 91.06 109 PRO A CA 1
ATOM 850 C C . PRO A 1 109 ? 6.087 3.499 -20.515 1.00 91.06 109 PRO A C 1
ATOM 852 O O . PRO A 1 109 ? 6.970 4.232 -20.951 1.00 91.06 109 PRO A O 1
ATOM 855 N N . LEU A 1 110 ? 5.575 2.498 -21.243 1.00 89.50 110 LEU A N 1
ATOM 856 C CA . LEU A 1 110 ? 6.049 2.186 -22.604 1.00 89.50 110 LEU A CA 1
ATOM 857 C C . LEU A 1 110 ? 6.005 3.400 -23.540 1.00 89.50 110 LEU A C 1
ATOM 859 O O . LEU A 1 110 ? 6.961 3.632 -24.270 1.00 89.50 110 LEU A O 1
ATOM 863 N N . SER A 1 111 ? 4.929 4.190 -23.489 1.00 89.94 111 SER A N 1
ATOM 864 C CA . SER A 1 111 ? 4.804 5.421 -24.278 1.00 89.94 111 SER A CA 1
ATOM 865 C C . SER A 1 111 ? 5.901 6.434 -23.949 1.00 89.94 111 SER A C 1
ATOM 867 O O . SER A 1 111 ? 6.435 7.067 -24.852 1.00 89.94 111 SER A O 1
ATOM 869 N N . GLY A 1 112 ? 6.288 6.533 -22.675 1.00 89.69 112 GLY A N 1
ATOM 870 C CA . GLY A 1 112 ? 7.330 7.445 -22.208 1.00 89.69 112 GLY A CA 1
ATOM 871 C C . GLY A 1 112 ? 8.740 7.075 -22.667 1.00 89.69 112 GLY A C 1
ATOM 872 O O . GLY A 1 112 ? 9.614 7.931 -22.638 1.00 89.69 112 GLY A O 1
ATOM 873 N N . ILE A 1 113 ? 8.966 5.835 -23.120 1.00 89.25 113 ILE A N 1
ATOM 874 C CA . ILE A 1 113 ? 10.251 5.413 -23.708 1.00 89.25 113 ILE A CA 1
ATOM 875 C C . ILE A 1 113 ? 10.458 6.062 -25.082 1.00 89.25 113 ILE A C 1
ATOM 877 O O . ILE A 1 113 ? 11.587 6.338 -25.470 1.00 89.25 113 ILE A O 1
ATOM 881 N N . THR A 1 114 ? 9.380 6.282 -25.836 1.00 88.75 114 THR A N 1
ATOM 882 C CA . THR A 1 114 ? 9.447 6.774 -27.222 1.00 88.75 114 THR A CA 1
ATOM 883 C C . THR A 1 114 ? 8.969 8.211 -27.391 1.00 88.75 114 THR A C 1
ATOM 885 O O . THR A 1 114 ? 9.116 8.754 -28.479 1.00 88.75 114 THR A O 1
ATOM 888 N N . ASP A 1 115 ? 8.366 8.808 -26.363 1.00 92.56 115 ASP A N 1
ATOM 889 C CA . ASP A 1 115 ? 7.805 10.159 -26.402 1.00 92.56 115 ASP A CA 1
ATOM 890 C C . ASP A 1 115 ? 8.830 11.211 -25.936 1.00 92.56 115 ASP A C 1
ATOM 892 O O . ASP A 1 115 ? 9.091 11.299 -24.734 1.00 92.56 115 ASP A O 1
ATOM 896 N N . PRO A 1 116 ? 9.364 12.064 -26.836 1.00 91.38 116 PRO A N 1
ATOM 897 C CA . PRO A 1 116 ? 10.351 13.081 -26.477 1.00 91.38 116 PRO A CA 1
ATOM 898 C C . PRO A 1 116 ? 9.839 14.164 -25.522 1.00 91.38 116 PRO A C 1
ATOM 900 O O . PRO A 1 116 ? 10.650 14.872 -24.921 1.00 91.38 116 PRO A O 1
ATOM 903 N N . ALA A 1 117 ? 8.517 14.330 -25.407 1.00 92.19 117 ALA A N 1
ATOM 904 C CA . ALA A 1 117 ? 7.894 15.282 -24.494 1.00 92.19 117 ALA A CA 1
ATOM 905 C C . ALA A 1 117 ? 7.691 14.707 -23.083 1.00 92.19 117 ALA A C 1
ATOM 907 O O . ALA A 1 117 ? 7.384 15.457 -22.156 1.00 92.19 117 ALA A O 1
ATOM 908 N N . HIS A 1 118 ? 7.868 13.396 -22.897 1.00 91.00 118 HIS A N 1
ATOM 909 C CA . HIS A 1 118 ? 7.711 12.763 -21.598 1.00 91.00 118 HIS A CA 1
ATOM 910 C C . HIS A 1 118 ? 8.829 13.209 -20.645 1.00 91.00 118 HIS A C 1
ATOM 912 O O . HIS A 1 118 ? 10.010 13.185 -20.989 1.00 91.00 118 HIS A O 1
ATOM 918 N N . GLU A 1 119 ? 8.469 13.564 -19.408 1.00 89.88 119 GLU A N 1
ATOM 919 C CA . GLU A 1 119 ? 9.402 14.124 -18.413 1.00 89.88 119 GLU A CA 1
ATOM 920 C C . GLU A 1 119 ? 10.636 13.240 -18.182 1.00 89.88 119 GLU A C 1
ATOM 922 O O . GLU A 1 119 ? 11.741 13.734 -17.968 1.00 89.88 119 GLU A O 1
ATOM 927 N N . ARG A 1 120 ? 10.440 11.923 -18.283 1.00 86.88 120 ARG A N 1
ATOM 928 C CA . ARG A 1 120 ? 11.468 10.898 -18.059 1.00 86.88 120 ARG A CA 1
ATOM 929 C C . ARG A 1 120 ? 12.179 10.408 -19.325 1.00 86.88 120 ARG A C 1
ATOM 931 O O . ARG A 1 120 ? 12.944 9.460 -19.244 1.00 86.88 120 ARG A O 1
ATOM 938 N N . TYR A 1 121 ? 11.922 11.000 -20.493 1.00 86.81 121 TYR A N 1
ATOM 939 C CA . TYR A 1 121 ? 12.478 10.526 -21.774 1.00 86.81 121 TYR A CA 1
ATOM 940 C C . TYR A 1 121 ? 14.011 10.612 -21.852 1.00 86.81 121 TYR A C 1
ATOM 942 O O . TYR A 1 121 ? 14.645 9.876 -22.598 1.00 86.81 121 TYR A O 1
ATOM 950 N N . LYS A 1 122 ? 14.610 11.543 -21.100 1.00 84.44 122 LYS A N 1
ATOM 951 C CA . LYS A 1 122 ? 16.061 11.794 -21.100 1.00 84.44 122 LYS A CA 1
ATOM 952 C C . LYS A 1 122 ? 16.849 10.885 -20.150 1.00 84.44 122 LYS A C 1
ATOM 954 O O . LYS A 1 122 ? 18.073 11.001 -20.127 1.00 84.44 122 LYS A O 1
ATOM 959 N N . GLU A 1 123 ? 16.160 10.088 -19.332 1.00 81.38 123 GLU A N 1
ATOM 960 C CA . GLU A 1 123 ? 16.771 9.115 -18.413 1.00 81.38 123 GLU A CA 1
ATOM 961 C C . GLU A 1 123 ? 17.285 7.886 -19.172 1.00 81.38 123 GLU A C 1
ATOM 963 O O . GLU A 1 123 ? 18.409 7.443 -18.848 1.00 81.38 123 GLU A O 1
#

pLDDT: mean 93.12, std 3.64, range [81.38, 98.19]

Secondary structure (DSSP, 8-state):
--HHHHHTTS-SS-TTTTT--STTTS-TTS-----------TTTHHHHHHHHHHHH-TTT--PPPP-----HHHHHHHHHHHHHHHHHHHHHHHHHHHSPPPBTTBPPPHHHHH-TTSTTTT-

Sequence (123 aa):
GSLVAYALGITDIDPIPHGLLFERFLNPERTSMPDIDIDFDDRRRGEMVRYAADKWGHDRVAQVITFGTIKTKAALKDSARIHYGQPGFAIADRITKALPPAIMAKDIPLSGITDPAHERYKE